Protein AF-T0Y2H8-F1 (afdb_monomer)

pLDDT: mean 71.54, std 16.04, range [36.53, 94.19]

InterPro domains:
  IPR005828 Major facilitator, sugar transporter-like [PF00083] (2-100)
  IPR020846 Major facilitator superfamily domain [PS50850] (1-174)
  IPR036259 MFS transporter superfamily [G3DSA:1.20.1250.20] (1-174)
  IPR036259 MFS transporter superfamily [SSF103473] (1-167)

Foldseek 3Di:
DVLLDDPVCPVVVVVVVVVVVLVVLLVLLVLLLVLLVPDPPVCSVVSSVVVVVVVVVVVVVVVVVDDDRLCCCVPPVVDNVSSLVNVCVSVVDPDDDPPPDDPPPPDPPCPVVVCVVCVVVVCVVVVVVVVVCCVVCVCLVCVLVVCVVVVQLDDPDPSNSSSSSSVSSSVVSD

Solvent-accessible surface area (backbone atoms only — not comparable to full-atom values): 10160 Å² total; per-residue (Å²): 107,80,86,81,43,62,86,90,49,42,64,61,56,52,50,53,55,59,53,49,51,49,54,49,47,44,52,49,31,53,44,47,52,51,27,56,73,76,38,61,72,90,50,18,64,55,53,45,52,56,61,58,44,50,64,54,53,50,50,55,57,52,58,74,70,58,76,74,57,43,63,52,32,50,73,73,65,70,39,68,66,63,20,52,53,47,45,33,72,73,67,72,54,90,65,88,77,80,86,83,71,81,82,78,79,74,77,83,88,54,59,72,65,57,45,65,75,43,40,68,59,51,51,51,51,51,51,53,49,50,56,47,49,53,54,52,50,54,48,63,75,40,41,58,60,53,39,35,75,74,52,70,27,69,58,100,42,73,69,57,20,52,49,41,33,46,50,50,52,39,64,75,47,108

Secondary structure (DSSP, 8-state):
-TTTS-TTTHHHHHHHHHHHHHHHHHHHHHHHHHHHHHS-HHHHHHHHHHHHHHHHHHHHHHHTTPPPPHHHHHHTS--HHHHHHHHHHHH----------------STTHHHHHHHHHHHHHHHHHHHHHHHHHHHHHHHTHHHHHHHTTSS--SSHHHHHHHHHHHHHHHT-

Organism: NCBI:txid410659

Radius of gyration: 24.27 Å; Cα contacts (8 Å, |Δi|>4): 85; chains: 1; bounding box: 54×43×56 Å

Mean predicted aligned error: 13.72 Å

Structure (mmCIF, N/CA/C/O backbone):
data_AF-T0Y2H8-F1
#
_entry.id   AF-T0Y2H8-F1
#
loop_
_atom_site.group_PDB
_atom_site.id
_atom_site.type_symbol
_atom_site.label_atom_id
_atom_site.label_alt_id
_atom_site.label_comp_id
_atom_site.label_asym_id
_atom_site.label_entity_id
_atom_site.label_seq_id
_atom_site.pdbx_PDB_ins_code
_atom_site.Cartn_x
_atom_site.Cartn_y
_atom_site.Cartn_z
_atom_site.occupancy
_atom_site.B_iso_or_equiv
_atom_site.auth_seq_id
_atom_site.auth_comp_id
_atom_site.auth_asym_id
_atom_site.auth_atom_id
_atom_site.pdbx_PDB_model_num
ATOM 1 N N . MET A 1 1 ? -12.167 -4.227 12.670 1.00 51.03 1 MET A N 1
ATOM 2 C CA . MET A 1 1 ? -11.133 -4.856 13.535 1.00 51.03 1 MET A CA 1
ATOM 3 C C . MET A 1 1 ? -11.236 -4.471 15.009 1.00 51.03 1 MET A C 1
ATOM 5 O O . MET A 1 1 ? -11.192 -5.363 15.847 1.00 51.03 1 MET A O 1
ATOM 9 N N . SER A 1 2 ? -11.420 -3.193 15.358 1.00 45.31 2 SER A N 1
ATOM 10 C CA . SER A 1 2 ? -11.671 -2.771 16.753 1.00 45.31 2 SER A CA 1
ATOM 11 C C . SER A 1 2 ? -12.928 -3.406 17.369 1.00 45.31 2 SER A C 1
ATOM 13 O O . SER A 1 2 ? -13.012 -3.544 18.586 1.00 45.31 2 SER A O 1
ATOM 15 N N . GLU A 1 3 ? -13.865 -3.839 16.526 1.00 46.59 3 GLU A N 1
ATOM 16 C CA . GLU A 1 3 ? -15.131 -4.463 16.915 1.00 46.59 3 GLU A CA 1
ATOM 17 C C . GLU A 1 3 ? -15.048 -5.973 17.214 1.00 46.59 3 GLU A C 1
ATOM 19 O O . GLU A 1 3 ? -15.847 -6.469 17.999 1.00 46.59 3 GLU A O 1
ATOM 24 N N . TYR A 1 4 ? -14.051 -6.687 16.670 1.00 49.59 4 TYR A N 1
ATOM 25 C CA . TYR A 1 4 ? -13.863 -8.137 16.871 1.00 49.59 4 TYR A CA 1
ATOM 26 C C . TYR A 1 4 ? -12.707 -8.491 17.823 1.00 49.59 4 TYR A C 1
ATOM 28 O O . TYR A 1 4 ? -12.570 -9.640 18.228 1.00 49.59 4 TYR A O 1
ATOM 36 N N . SER A 1 5 ? -11.855 -7.526 18.188 1.00 47.16 5 SER A N 1
ATOM 37 C CA . SER A 1 5 ? -10.658 -7.777 19.002 1.00 47.16 5 SER A CA 1
ATOM 38 C C . SER A 1 5 ? -10.814 -7.297 20.445 1.00 47.16 5 SER A C 1
ATOM 40 O O . SER A 1 5 ? -11.243 -6.164 20.699 1.00 47.16 5 SER A O 1
ATOM 42 N N . SER A 1 6 ? -10.336 -8.118 21.387 1.00 54.12 6 SER A N 1
ATOM 43 C CA . SER A 1 6 ? -10.067 -7.732 22.782 1.00 54.12 6 SER A CA 1
ATOM 44 C C . SER A 1 6 ? -9.140 -6.507 22.827 1.00 54.12 6 SER A C 1
ATOM 46 O O . SER A 1 6 ? -8.241 -6.376 21.990 1.00 54.12 6 SER A O 1
ATOM 48 N N . SER A 1 7 ? -9.365 -5.593 23.780 1.00 55.59 7 SER A N 1
ATOM 49 C CA . SER A 1 7 ? -8.659 -4.306 23.924 1.00 55.59 7 SER A CA 1
ATOM 50 C C . SER A 1 7 ? -7.132 -4.431 23.996 1.00 55.59 7 SER A C 1
ATOM 52 O O . SER A 1 7 ? -6.436 -3.512 23.573 1.00 55.59 7 SER A O 1
ATOM 54 N N . LYS A 1 8 ? -6.607 -5.580 24.441 1.00 60.38 8 LYS A N 1
ATOM 55 C CA . LYS A 1 8 ? -5.170 -5.839 24.628 1.00 60.38 8 LYS A CA 1
ATOM 56 C C . LYS A 1 8 ? -4.400 -6.118 23.325 1.00 60.38 8 LYS A C 1
ATOM 58 O O . LYS A 1 8 ? -3.191 -5.924 23.288 1.00 60.38 8 LYS A O 1
ATOM 63 N N . HIS A 1 9 ? -5.075 -6.532 22.247 1.00 64.19 9 HIS A N 1
ATOM 64 C CA . HIS A 1 9 ? -4.420 -6.921 20.981 1.00 64.19 9 HIS A CA 1
ATOM 65 C C . HIS A 1 9 ? -4.761 -6.023 19.785 1.00 64.19 9 HIS A C 1
ATOM 67 O O . HIS A 1 9 ? -4.243 -6.234 18.689 1.00 64.19 9 HIS A O 1
ATOM 73 N N . ARG A 1 10 ? -5.574 -4.977 19.992 1.00 68.12 10 ARG A N 1
ATOM 74 C CA . ARG A 1 10 ? -6.023 -4.075 18.916 1.00 68.12 10 ARG A CA 1
ATOM 75 C C . ARG A 1 10 ? -4.861 -3.380 18.212 1.00 68.12 10 ARG A C 1
ATOM 77 O O . ARG A 1 10 ? -4.834 -3.361 16.988 1.00 68.12 10 ARG A O 1
ATOM 84 N N . GLY A 1 11 ? -3.891 -2.871 18.974 1.00 71.31 11 GLY A N 1
ATOM 85 C CA . GLY A 1 11 ? -2.710 -2.207 18.413 1.00 71.31 11 GLY A CA 1
ATOM 86 C C . GLY A 1 11 ? -1.862 -3.141 17.547 1.00 71.31 11 GLY A C 1
ATOM 87 O O . GLY A 1 11 ? -1.461 -2.757 16.457 1.00 71.31 11 GLY A O 1
ATOM 88 N N . LYS A 1 12 ? -1.679 -4.396 17.983 1.00 75.56 12 LYS A N 1
ATOM 89 C CA . LYS A 1 12 ? -0.906 -5.413 17.251 1.00 75.56 12 LYS A CA 1
ATOM 90 C C . LYS A 1 12 ? -1.559 -5.801 15.921 1.00 75.56 12 LYS A C 1
ATOM 92 O O . LYS A 1 12 ? -0.867 -5.981 14.930 1.00 75.56 12 LYS A O 1
ATOM 97 N N . LEU A 1 13 ? -2.887 -5.923 15.890 1.00 76.75 13 LEU A N 1
ATOM 98 C CA . LEU A 1 13 ? -3.607 -6.222 14.647 1.00 76.75 13 LEU A CA 1
ATOM 99 C C . LEU A 1 13 ? -3.546 -5.053 13.659 1.00 76.75 13 LEU A C 1
ATOM 101 O O . LEU A 1 13 ? -3.358 -5.268 12.466 1.00 76.75 13 LEU A O 1
ATOM 105 N N . VAL A 1 14 ? -3.665 -3.817 14.153 1.00 81.19 14 VAL A N 1
ATOM 106 C CA . VAL A 1 14 ? -3.539 -2.618 13.315 1.00 81.19 14 VAL A CA 1
ATOM 107 C C . VAL A 1 14 ? -2.120 -2.496 12.757 1.00 81.19 14 VAL A C 1
ATOM 109 O O . VAL A 1 14 ? -1.966 -2.297 11.556 1.00 81.19 14 VAL A O 1
ATOM 112 N N . SER A 1 15 ? -1.086 -2.691 13.581 1.00 81.00 15 SER A N 1
ATOM 113 C CA . SER A 1 15 ? 0.305 -2.617 13.120 1.00 81.00 15 SER A CA 1
ATOM 114 C C . SER A 1 15 ? 0.664 -3.726 12.128 1.00 81.00 15 SER A C 1
ATOM 116 O O . SER A 1 15 ? 1.385 -3.466 11.171 1.00 81.00 15 SER A O 1
ATOM 118 N N . MET A 1 16 ? 0.124 -4.939 12.294 1.00 83.00 16 MET A N 1
ATOM 119 C CA . MET A 1 16 ? 0.292 -6.020 11.315 1.00 83.00 16 MET A CA 1
ATOM 120 C C . MET A 1 16 ? -0.281 -5.654 9.947 1.00 83.00 16 MET A C 1
ATOM 122 O O . MET A 1 16 ? 0.345 -5.948 8.933 1.00 83.00 16 MET A O 1
ATOM 126 N N . VAL A 1 17 ? -1.438 -4.990 9.900 1.00 83.50 17 VAL A N 1
ATOM 127 C CA . VAL A 1 17 ? -2.011 -4.540 8.625 1.00 83.50 17 VAL A CA 1
ATOM 128 C C . VAL A 1 17 ? -1.202 -3.407 8.009 1.00 83.50 17 VAL A C 1
ATOM 130 O O . VAL A 1 17 ? -0.958 -3.445 6.808 1.00 83.50 17 VAL A O 1
ATOM 133 N N . PHE A 1 18 ? -0.711 -2.459 8.808 1.00 83.44 18 PHE A N 1
ATOM 134 C CA . PHE A 1 18 ? 0.209 -1.438 8.300 1.00 83.44 18 PHE A CA 1
ATOM 135 C C . PHE A 1 18 ? 1.501 -2.047 7.734 1.00 83.44 18 PHE A C 1
ATOM 137 O O . PHE A 1 18 ? 1.965 -1.614 6.686 1.00 83.44 18 PHE A O 1
ATOM 144 N N . ALA A 1 19 ? 2.041 -3.105 8.345 1.00 84.81 19 ALA A N 1
ATOM 145 C CA . ALA A 1 19 ? 3.221 -3.798 7.822 1.00 84.81 19 ALA A CA 1
ATOM 146 C C . ALA A 1 19 ? 2.982 -4.462 6.450 1.00 84.81 19 ALA A C 1
ATOM 148 O O . ALA A 1 19 ? 3.907 -4.561 5.644 1.00 84.81 19 ALA A O 1
ATOM 149 N N . MET A 1 20 ? 1.744 -4.871 6.139 1.00 85.38 20 MET A N 1
ATOM 150 C CA . MET A 1 20 ? 1.406 -5.424 4.819 1.00 85.38 20 MET A CA 1
ATOM 151 C C . MET A 1 20 ? 1.538 -4.393 3.691 1.00 85.38 20 MET A C 1
ATOM 153 O O . MET A 1 20 ? 1.717 -4.788 2.540 1.00 85.38 20 MET A O 1
ATOM 157 N N . GLN A 1 21 ? 1.501 -3.091 3.995 1.00 82.69 21 GLN A N 1
ATOM 158 C CA . GLN A 1 21 ? 1.734 -2.041 3.001 1.00 82.69 21 GLN A CA 1
ATOM 159 C C . GLN A 1 21 ? 3.149 -2.132 2.414 1.00 82.69 21 GLN A C 1
ATOM 161 O O . GLN A 1 21 ? 3.302 -2.082 1.196 1.00 82.69 21 GLN A O 1
ATOM 166 N N . GLY A 1 22 ? 4.166 -2.340 3.258 1.00 83.50 22 GLY A N 1
ATOM 167 C CA . GLY A 1 22 ? 5.551 -2.511 2.805 1.00 83.50 22 GLY A CA 1
ATOM 168 C C . GLY A 1 22 ? 5.721 -3.751 1.926 1.00 83.50 22 GLY A C 1
ATOM 169 O O . GLY A 1 22 ? 6.324 -3.686 0.859 1.00 83.50 22 GLY A O 1
ATOM 170 N N . PHE A 1 23 ? 5.089 -4.867 2.306 1.00 86.12 23 PHE A N 1
ATOM 171 C CA . PHE A 1 23 ? 5.093 -6.077 1.480 1.00 86.12 23 PHE A CA 1
ATOM 172 C C . PHE A 1 23 ? 4.427 -5.852 0.113 1.00 86.12 23 PHE A C 1
ATOM 174 O O . PHE A 1 23 ? 4.912 -6.351 -0.899 1.00 86.12 23 PHE A O 1
ATOM 181 N N . GLY A 1 24 ? 3.343 -5.071 0.070 1.00 86.31 24 GLY A N 1
ATOM 182 C CA . GLY A 1 24 ? 2.677 -4.684 -1.173 1.00 86.31 24 GLY A CA 1
ATOM 183 C C . GLY A 1 24 ? 3.564 -3.844 -2.095 1.00 86.31 24 GLY A C 1
ATOM 184 O O . GLY A 1 24 ? 3.594 -4.104 -3.297 1.00 86.31 24 GLY A O 1
ATOM 185 N N . LEU A 1 25 ? 4.319 -2.888 -1.542 1.00 84.19 25 LEU A N 1
ATOM 186 C CA . LEU A 1 25 ? 5.274 -2.077 -2.307 1.00 84.19 25 LEU A CA 1
ATOM 187 C C . LEU A 1 25 ? 6.397 -2.940 -2.897 1.00 84.19 25 LEU A C 1
ATOM 189 O O . LEU A 1 25 ? 6.647 -2.873 -4.100 1.00 84.19 25 LEU A O 1
ATOM 193 N N . LEU A 1 26 ? 7.002 -3.817 -2.089 1.00 85.25 26 LEU A N 1
ATOM 194 C CA . LEU A 1 26 ? 8.052 -4.732 -2.544 1.00 85.25 26 LEU A CA 1
ATOM 195 C C . LEU A 1 26 ? 7.543 -5.700 -3.624 1.00 85.25 26 LEU A C 1
ATOM 197 O O . LEU A 1 26 ? 8.173 -5.866 -4.667 1.00 85.25 26 LEU A O 1
ATOM 201 N N . ALA A 1 27 ? 6.384 -6.325 -3.400 1.00 86.81 27 ALA A N 1
ATOM 202 C CA . ALA A 1 27 ? 5.774 -7.226 -4.374 1.00 86.81 27 ALA A CA 1
ATOM 203 C C . ALA A 1 27 ? 5.439 -6.496 -5.685 1.00 86.81 27 ALA A C 1
ATOM 205 O O . ALA A 1 27 ? 5.691 -7.029 -6.765 1.00 86.81 27 ALA A O 1
ATOM 206 N N . GLY A 1 28 ? 4.921 -5.266 -5.602 1.00 85.75 28 GLY A N 1
ATOM 207 C CA . GLY A 1 28 ? 4.647 -4.421 -6.763 1.00 85.75 28 GLY A CA 1
ATOM 208 C C . GLY A 1 28 ? 5.908 -4.098 -7.565 1.00 85.75 28 GLY A C 1
ATOM 209 O O . GLY A 1 28 ? 5.901 -4.236 -8.788 1.00 85.75 28 GLY A O 1
ATOM 210 N N . ALA A 1 29 ? 7.002 -3.749 -6.885 1.00 84.56 29 ALA A N 1
ATOM 211 C CA . ALA A 1 29 ? 8.287 -3.470 -7.518 1.00 84.56 29 ALA A CA 1
ATOM 212 C C . ALA A 1 29 ? 8.860 -4.703 -8.242 1.00 84.56 29 ALA A C 1
ATOM 214 O O . ALA A 1 29 ? 9.255 -4.611 -9.405 1.00 84.56 29 ALA A O 1
ATOM 215 N N . LEU A 1 30 ? 8.831 -5.879 -7.604 1.00 86.69 30 LEU A N 1
ATOM 216 C CA . LEU A 1 30 ? 9.286 -7.136 -8.213 1.00 86.69 30 LEU A CA 1
ATOM 217 C C . LEU A 1 30 ? 8.456 -7.521 -9.443 1.00 86.69 30 LEU A C 1
ATOM 219 O O . LEU A 1 30 ? 9.010 -7.920 -10.468 1.00 86.69 30 LEU A O 1
ATOM 223 N N . VAL A 1 31 ? 7.132 -7.371 -9.361 1.00 88.06 31 VAL A N 1
ATOM 224 C CA . VAL A 1 31 ? 6.232 -7.613 -10.495 1.00 88.06 31 VAL A CA 1
ATOM 225 C C . VAL A 1 31 ? 6.499 -6.619 -11.625 1.00 88.06 31 VAL A C 1
ATOM 227 O O . VAL A 1 31 ? 6.523 -7.023 -12.785 1.00 88.06 31 VAL A O 1
ATOM 230 N N . GLY A 1 32 ? 6.748 -5.345 -11.313 1.00 85.62 32 GLY A N 1
ATOM 231 C CA . GLY A 1 32 ? 7.107 -4.328 -12.303 1.00 85.62 32 GLY A CA 1
ATOM 232 C C . GLY A 1 32 ? 8.405 -4.655 -13.040 1.00 85.62 32 GLY A C 1
ATOM 233 O O . GLY A 1 32 ? 8.419 -4.689 -14.271 1.00 85.62 32 GLY A O 1
ATOM 234 N N . LEU A 1 33 ? 9.468 -4.984 -12.303 1.00 84.94 33 LEU A N 1
ATOM 235 C CA . LEU A 1 33 ? 10.758 -5.377 -12.878 1.00 84.94 33 LEU A CA 1
ATOM 236 C C . LEU A 1 33 ? 10.647 -6.646 -13.729 1.00 84.94 33 LEU A C 1
ATOM 238 O O . LEU A 1 33 ? 11.129 -6.674 -14.862 1.00 84.94 33 LEU A O 1
ATOM 242 N N . GLY A 1 34 ? 9.959 -7.675 -13.225 1.00 84.81 34 GLY A N 1
ATOM 243 C CA . GLY A 1 34 ? 9.708 -8.902 -13.981 1.00 84.81 34 GLY A CA 1
ATOM 244 C C . GLY A 1 34 ? 8.893 -8.646 -15.252 1.00 84.81 34 GLY A C 1
ATOM 245 O O . GLY A 1 34 ? 9.179 -9.218 -16.300 1.00 84.81 34 GLY A O 1
ATOM 246 N N . SER A 1 35 ? 7.922 -7.735 -15.191 1.00 85.75 35 SER A N 1
ATOM 247 C CA . SER A 1 35 ? 7.075 -7.377 -16.329 1.00 85.75 35 SER A CA 1
ATOM 248 C C . SER A 1 35 ? 7.838 -6.652 -17.443 1.00 85.75 35 SER A C 1
ATOM 250 O O . SER A 1 35 ? 7.606 -6.918 -18.622 1.00 85.75 35 SER A O 1
ATOM 252 N N . ILE A 1 36 ? 8.773 -5.763 -17.093 1.00 84.00 36 ILE A N 1
ATOM 253 C CA . ILE A 1 36 ? 9.639 -5.069 -18.064 1.00 84.00 36 ILE A CA 1
ATOM 254 C C . ILE A 1 36 ? 10.678 -6.031 -18.665 1.00 84.00 36 ILE A C 1
ATOM 256 O O . ILE A 1 36 ? 11.059 -5.878 -19.822 1.00 84.00 36 ILE A O 1
ATOM 260 N N . TYR A 1 37 ? 11.131 -7.032 -17.902 1.00 82.12 37 TYR A N 1
ATOM 261 C CA . TYR A 1 37 ? 12.104 -8.020 -18.376 1.00 82.12 37 TYR A CA 1
ATOM 262 C C . TYR A 1 37 ? 11.502 -9.045 -19.351 1.00 82.12 37 TYR A C 1
ATOM 264 O O . TYR A 1 37 ? 12.161 -9.453 -20.304 1.00 82.12 37 TYR A O 1
ATOM 272 N N . VAL A 1 38 ? 10.259 -9.479 -19.112 1.00 83.88 38 VAL A N 1
ATOM 273 C CA . VAL A 1 38 ? 9.617 -10.565 -19.876 1.00 83.88 38 VAL A CA 1
ATOM 274 C C . VAL A 1 38 ? 8.833 -10.058 -21.091 1.00 83.88 38 VAL A C 1
ATOM 276 O O . VAL A 1 38 ? 8.723 -10.778 -22.083 1.00 83.88 38 VAL A O 1
ATOM 279 N N . LEU A 1 39 ? 8.264 -8.849 -21.031 1.00 82.81 39 LEU A N 1
ATOM 280 C CA . LEU A 1 39 ? 7.338 -8.338 -22.046 1.00 82.81 39 LEU A CA 1
ATOM 281 C C . LEU A 1 39 ? 7.810 -7.020 -22.676 1.00 82.81 39 LEU A C 1
ATOM 283 O O . LEU A 1 39 ? 8.521 -6.246 -22.037 1.00 82.81 39 LEU A O 1
ATOM 287 N N . PRO A 1 40 ? 7.355 -6.709 -23.907 1.00 82.69 40 PRO A N 1
ATOM 288 C CA . PRO A 1 40 ? 7.487 -5.370 -24.464 1.00 82.69 40 PRO A CA 1
ATOM 289 C C . PRO A 1 40 ? 6.779 -4.347 -23.573 1.00 82.69 40 PRO A C 1
ATOM 291 O O . PRO A 1 40 ? 5.705 -4.624 -23.029 1.00 82.69 40 PRO A O 1
ATOM 294 N N . LEU A 1 41 ? 7.344 -3.142 -23.506 1.00 77.06 41 LEU A N 1
ATOM 295 C CA . LEU A 1 41 ? 6.904 -2.056 -22.626 1.00 77.06 41 LEU A CA 1
ATOM 296 C C . LEU A 1 41 ? 5.391 -1.759 -22.718 1.00 77.06 41 LEU A C 1
ATOM 298 O O . LEU A 1 41 ? 4.737 -1.506 -21.705 1.00 77.06 41 LEU A O 1
ATOM 302 N N . ASP A 1 42 ? 4.814 -1.871 -23.917 1.00 83.88 42 ASP A N 1
ATOM 303 C CA . ASP A 1 42 ? 3.390 -1.625 -24.184 1.00 83.88 42 ASP A CA 1
ATOM 304 C C . ASP A 1 42 ? 2.443 -2.610 -23.477 1.00 83.88 42 ASP A C 1
ATOM 306 O O . ASP A 1 42 ? 1.269 -2.301 -23.249 1.00 83.88 42 ASP A O 1
ATOM 310 N N . TYR A 1 43 ? 2.940 -3.799 -23.121 1.00 85.69 43 TYR A N 1
ATOM 311 C CA . TYR A 1 43 ? 2.190 -4.840 -22.418 1.00 85.69 43 TYR A CA 1
ATOM 312 C C . TYR A 1 43 ? 2.549 -4.931 -20.933 1.00 85.69 43 TYR A C 1
ATOM 314 O O . TYR A 1 43 ? 1.749 -5.457 -20.153 1.00 85.69 43 TYR A O 1
ATOM 322 N N . SER A 1 44 ? 3.698 -4.389 -20.516 1.00 85.25 44 SER A N 1
ATOM 323 C CA . SER A 1 44 ? 4.192 -4.536 -19.146 1.00 85.25 44 SER A CA 1
ATOM 324 C C . SER A 1 44 ? 3.228 -3.963 -18.096 1.00 85.25 44 SER A C 1
ATOM 326 O O . SER A 1 44 ? 2.967 -4.599 -17.072 1.00 85.25 44 SER A O 1
ATOM 328 N N . TRP A 1 45 ? 2.610 -2.809 -18.367 1.00 85.88 45 TRP A N 1
ATOM 329 C CA . TRP A 1 45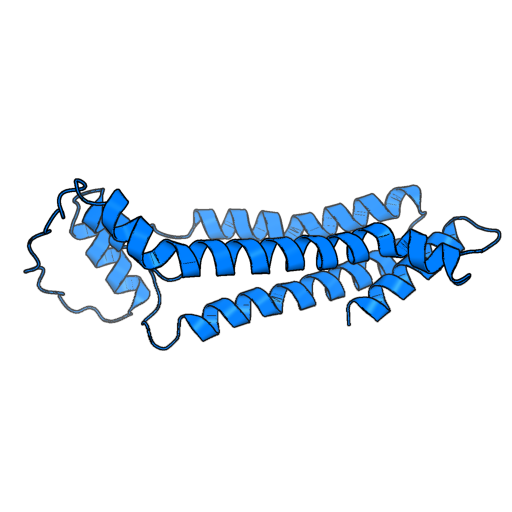 ? 1.628 -2.200 -17.458 1.00 85.88 45 TRP A CA 1
ATOM 330 C C . TRP A 1 45 ? 0.338 -3.031 -17.328 1.00 85.88 45 TRP A C 1
ATOM 332 O O . TRP A 1 45 ? -0.271 -3.072 -16.259 1.00 85.88 45 TRP A O 1
ATOM 342 N N . ARG A 1 46 ? -0.067 -3.746 -18.391 1.00 90.75 46 ARG A N 1
ATOM 343 C CA . ARG A 1 46 ? -1.262 -4.608 -18.375 1.00 90.75 46 ARG A CA 1
ATOM 344 C C . ARG A 1 46 ? -1.052 -5.811 -17.468 1.00 90.75 46 ARG A C 1
ATOM 346 O O . ARG A 1 46 ? -1.947 -6.146 -16.698 1.00 90.75 46 ARG A O 1
ATOM 353 N N . LEU A 1 47 ? 0.127 -6.434 -17.537 1.00 87.88 47 LEU A N 1
ATOM 354 C CA . LEU A 1 47 ? 0.475 -7.563 -16.674 1.00 87.88 47 LEU A CA 1
ATOM 355 C C . LEU A 1 47 ? 0.519 -7.137 -15.200 1.00 87.88 47 LEU A C 1
ATOM 357 O O . LEU A 1 47 ? -0.019 -7.842 -14.350 1.00 87.88 47 LEU A O 1
ATOM 361 N N . MET A 1 48 ? 1.086 -5.962 -14.904 1.00 87.56 48 MET A N 1
ATOM 362 C CA . MET A 1 48 ? 1.113 -5.416 -13.542 1.00 87.56 48 MET A CA 1
ATOM 363 C C . MET A 1 48 ? -0.303 -5.237 -12.975 1.00 87.56 48 MET A C 1
ATOM 365 O O . MET A 1 48 ? -0.582 -5.683 -11.861 1.00 87.56 48 MET A O 1
ATOM 369 N N . LEU A 1 49 ? -1.224 -4.656 -13.753 1.00 89.12 49 LEU A N 1
ATOM 370 C CA . LEU A 1 49 ? -2.625 -4.511 -13.341 1.00 89.12 49 LEU A CA 1
ATOM 371 C C . LEU A 1 49 ? -3.341 -5.863 -13.217 1.00 89.12 49 LEU A C 1
ATOM 373 O O . LEU A 1 49 ? -4.115 -6.059 -12.280 1.00 89.12 49 LEU A O 1
ATOM 377 N N . ALA A 1 50 ? -3.073 -6.806 -14.124 1.00 90.88 50 ALA A N 1
ATOM 378 C CA . ALA A 1 50 ? -3.666 -8.140 -14.091 1.00 90.88 50 ALA A CA 1
ATOM 379 C C . ALA A 1 50 ? -3.257 -8.915 -12.829 1.00 90.88 50 ALA A C 1
ATOM 381 O O . ALA A 1 50 ? -4.110 -9.509 -12.170 1.00 90.88 50 ALA A O 1
ATOM 382 N N . ILE A 1 51 ? -1.977 -8.859 -12.448 1.00 90.81 51 ILE A N 1
ATOM 383 C CA . ILE A 1 51 ? -1.481 -9.475 -11.211 1.00 90.81 51 ILE A CA 1
ATOM 384 C C . ILE A 1 51 ? -2.089 -8.781 -9.985 1.00 90.81 51 ILE A C 1
ATOM 386 O O . ILE A 1 51 ? -2.531 -9.463 -9.060 1.00 90.81 51 ILE A O 1
ATOM 390 N N . GLY A 1 52 ? -2.203 -7.448 -9.995 1.00 89.12 52 GLY A N 1
ATOM 391 C CA . GLY A 1 52 ? -2.862 -6.686 -8.927 1.00 89.12 52 GLY A CA 1
ATOM 392 C C . GLY A 1 52 ? -4.354 -7.006 -8.754 1.00 89.12 52 GLY A C 1
ATOM 393 O O . GLY A 1 52 ? -4.886 -6.916 -7.646 1.00 89.12 52 GLY A O 1
ATOM 394 N N . ALA A 1 53 ? -5.037 -7.445 -9.814 1.00 92.12 53 ALA A N 1
ATOM 395 C CA . ALA A 1 53 ? -6.446 -7.824 -9.750 1.00 92.12 53 ALA A CA 1
ATOM 396 C C . ALA A 1 53 ? -6.689 -9.139 -8.981 1.00 92.12 53 ALA A C 1
ATOM 398 O O . ALA A 1 53 ? -7.756 -9.310 -8.388 1.00 92.12 53 ALA A O 1
ATOM 399 N N . ILE A 1 54 ? -5.711 -10.052 -8.933 1.00 92.88 54 ILE A N 1
ATOM 400 C CA . ILE A 1 54 ? -5.827 -11.357 -8.256 1.00 92.88 54 ILE A CA 1
ATOM 401 C C . ILE A 1 54 ? -6.185 -11.208 -6.762 1.00 92.88 54 ILE A C 1
ATOM 403 O O . ILE A 1 54 ? -7.221 -11.744 -6.347 1.00 92.88 54 ILE A O 1
ATOM 407 N N . PRO A 1 55 ? -5.411 -10.475 -5.931 1.00 90.62 55 PRO A N 1
ATOM 408 C CA . PRO A 1 55 ? -5.756 -10.290 -4.523 1.00 90.62 55 PRO A CA 1
ATOM 409 C C . PRO A 1 55 ? -7.069 -9.516 -4.338 1.00 90.62 55 PRO A C 1
ATOM 411 O O . PRO A 1 55 ? -7.809 -9.805 -3.400 1.00 90.62 55 PRO A O 1
ATOM 414 N N . ALA A 1 56 ? -7.417 -8.590 -5.240 1.00 88.75 56 ALA A N 1
ATOM 415 C CA . ALA A 1 56 ? -8.681 -7.855 -5.170 1.00 88.75 56 ALA A CA 1
ATOM 416 C C . ALA A 1 56 ? -9.898 -8.781 -5.348 1.00 88.75 56 ALA A C 1
ATOM 418 O O . ALA A 1 56 ? -10.840 -8.738 -4.551 1.00 88.75 56 ALA A O 1
ATOM 419 N N . VAL A 1 57 ? -9.863 -9.674 -6.342 1.00 92.19 57 VAL A N 1
ATOM 420 C CA . VAL A 1 57 ? -10.915 -10.682 -6.558 1.00 92.19 57 VAL A CA 1
ATOM 421 C C . VAL A 1 57 ? -10.998 -11.641 -5.372 1.00 92.19 57 VAL A C 1
ATOM 423 O O . VAL A 1 57 ? -12.096 -11.956 -4.905 1.00 92.19 57 VAL A O 1
ATOM 426 N N . TYR A 1 58 ? -9.850 -12.057 -4.834 1.00 89.56 58 TYR A N 1
ATOM 427 C CA . TYR A 1 58 ? -9.800 -12.902 -3.644 1.00 89.56 58 TYR A CA 1
ATOM 428 C C . TYR A 1 58 ? -10.464 -12.233 -2.429 1.00 89.56 58 TYR A C 1
ATOM 430 O O . TYR A 1 58 ? -11.274 -12.859 -1.744 1.00 89.56 58 TYR A O 1
ATOM 438 N N . VAL A 1 59 ? -10.215 -10.938 -2.202 1.00 88.81 59 VAL A N 1
ATOM 439 C CA . VAL A 1 59 ? -10.881 -10.162 -1.144 1.00 88.81 59 VAL A CA 1
ATOM 440 C C . VAL A 1 59 ? -12.391 -10.105 -1.361 1.00 88.81 59 VAL A C 1
ATOM 442 O O . VAL A 1 59 ? -13.141 -10.312 -0.410 1.00 88.81 59 VAL A O 1
ATOM 445 N N . VAL A 1 60 ? -12.865 -9.876 -2.589 1.00 89.44 60 VAL A N 1
ATOM 446 C CA . VAL A 1 60 ? -14.309 -9.875 -2.890 1.00 89.44 60 VAL A CA 1
ATOM 447 C C . VAL A 1 60 ? -14.935 -11.233 -2.571 1.00 89.44 60 VAL A C 1
ATOM 449 O O . VAL A 1 60 ? -16.008 -11.288 -1.968 1.00 89.44 60 VAL A O 1
ATOM 452 N N . PHE A 1 61 ? -14.262 -12.329 -2.920 1.00 89.31 61 PHE A N 1
ATOM 453 C CA . PHE A 1 61 ? -14.722 -13.677 -2.601 1.00 89.31 61 PHE A CA 1
ATOM 454 C C . PHE A 1 61 ? -14.788 -13.931 -1.090 1.00 89.31 61 PHE A C 1
ATOM 456 O O . PHE A 1 61 ? -15.807 -14.414 -0.595 1.00 89.31 61 PHE A O 1
ATOM 463 N N . LEU A 1 62 ? -13.743 -13.562 -0.342 1.00 84.06 62 LEU A N 1
ATOM 464 C CA . LEU A 1 62 ? -13.719 -13.695 1.116 1.00 84.06 62 LEU A CA 1
ATOM 465 C C . LEU A 1 62 ? -14.774 -12.818 1.792 1.00 84.06 62 LEU A C 1
ATOM 467 O O . LEU A 1 62 ? -15.442 -13.261 2.724 1.00 84.06 62 LEU A O 1
ATOM 471 N N . ARG A 1 63 ? -14.973 -11.593 1.299 1.00 85.56 63 ARG A N 1
ATOM 472 C CA . ARG A 1 63 ? -15.941 -10.649 1.862 1.00 85.56 63 ARG A CA 1
ATOM 473 C C . ARG A 1 63 ? -17.376 -11.140 1.719 1.00 85.56 63 ARG A C 1
ATOM 475 O O . ARG A 1 63 ? -18.180 -10.889 2.604 1.00 85.56 63 ARG A O 1
ATOM 482 N N . ARG A 1 64 ? -17.682 -11.893 0.659 1.00 82.00 64 ARG A N 1
ATOM 483 C CA . ARG A 1 64 ? -18.992 -12.543 0.487 1.00 82.00 64 ARG A CA 1
ATOM 484 C C . ARG A 1 64 ? -19.245 -13.684 1.481 1.00 82.00 64 ARG A C 1
ATOM 486 O O . ARG A 1 64 ? -20.394 -14.066 1.653 1.00 82.00 64 ARG A O 1
ATOM 493 N N . LYS A 1 65 ? -18.203 -14.240 2.113 1.00 75.25 65 LYS A N 1
ATOM 494 C CA . LYS A 1 65 ? -18.309 -15.339 3.093 1.00 75.25 65 LYS A CA 1
ATOM 495 C C . LYS A 1 65 ? -18.267 -14.876 4.552 1.00 75.25 65 LYS A C 1
ATOM 497 O O . LYS A 1 65 ? -18.502 -15.688 5.442 1.00 75.25 65 LYS A O 1
ATOM 502 N N . LEU A 1 66 ? -17.937 -13.610 4.808 1.00 69.19 66 LEU A N 1
ATOM 503 C CA . LEU A 1 66 ? -17.883 -13.061 6.161 1.00 69.19 66 LEU A CA 1
ATOM 504 C C . LEU A 1 66 ? -19.300 -12.788 6.678 1.00 69.19 66 LEU A C 1
ATOM 506 O O . LEU A 1 66 ? -20.069 -12.070 6.047 1.00 69.19 66 LEU A O 1
ATOM 510 N N . LEU A 1 67 ? -19.624 -13.361 7.837 1.00 55.09 67 LEU A N 1
ATOM 511 C CA . LEU A 1 67 ? -20.841 -13.044 8.579 1.00 55.09 67 LEU A CA 1
ATOM 512 C C . LEU A 1 67 ? -20.712 -11.660 9.230 1.00 55.09 67 LEU A C 1
ATOM 514 O O . LEU A 1 67 ? -19.626 -11.271 9.667 1.00 55.09 67 LEU A O 1
ATOM 518 N N . GLU A 1 68 ? -21.830 -10.942 9.298 1.00 55.22 68 GLU A N 1
ATOM 519 C CA . GLU A 1 68 ? -21.921 -9.594 9.871 1.00 55.22 68 GLU A CA 1
ATOM 520 C C . GLU A 1 68 ? -21.420 -9.518 11.327 1.00 55.22 68 GLU A C 1
ATOM 522 O O . GLU A 1 68 ? -21.382 -10.509 12.068 1.00 55.22 68 GLU A O 1
ATOM 527 N N . THR A 1 69 ? -21.018 -8.319 11.760 1.00 58.59 69 THR A N 1
ATOM 528 C CA . THR A 1 69 ? -20.524 -8.076 13.122 1.00 58.59 69 THR A CA 1
ATOM 529 C C . THR A 1 69 ? -21.595 -8.389 14.173 1.00 58.59 69 THR A C 1
ATOM 531 O O . THR A 1 69 ? -22.704 -7.857 14.095 1.00 58.59 69 THR A O 1
ATOM 534 N N . PRO A 1 70 ? -21.273 -9.150 15.244 1.00 50.41 70 PRO A N 1
ATOM 535 C CA . PRO A 1 70 ? -22.223 -9.468 16.315 1.00 50.41 70 PRO A CA 1
ATOM 536 C C . PRO A 1 70 ? -22.848 -8.227 16.958 1.00 50.41 70 PRO A C 1
ATOM 538 O O . PRO A 1 70 ? -23.988 -8.259 17.414 1.00 50.41 70 PRO A O 1
ATOM 541 N N . ARG A 1 71 ? -22.104 -7.115 16.979 1.00 53.78 71 ARG A N 1
ATOM 542 C CA . ARG A 1 71 ? -22.572 -5.826 17.485 1.00 53.78 71 ARG A CA 1
ATOM 543 C C . ARG A 1 71 ? -23.608 -5.174 16.569 1.00 53.78 71 ARG A C 1
ATOM 545 O O . ARG A 1 71 ? -24.547 -4.596 17.096 1.00 53.78 71 ARG A O 1
ATOM 552 N N . PHE A 1 72 ? -23.475 -5.295 15.246 1.00 52.75 72 PHE A N 1
ATOM 553 C CA . PHE A 1 72 ? -24.448 -4.771 14.283 1.00 52.75 72 PHE A CA 1
ATOM 554 C C . PHE A 1 72 ? -25.764 -5.559 14.354 1.00 52.75 72 PHE A C 1
ATOM 556 O O . PHE A 1 72 ? -26.827 -4.958 14.504 1.00 52.75 72 PHE A O 1
ATOM 563 N N . SER A 1 73 ? -25.702 -6.896 14.406 1.00 52.16 73 SER A N 1
ATOM 564 C CA . SER A 1 73 ? -26.898 -7.733 14.602 1.00 52.16 73 SER A CA 1
ATOM 565 C C . SER A 1 73 ? -27.593 -7.500 15.955 1.00 52.16 73 SER A C 1
ATOM 567 O O . SER A 1 73 ? -28.819 -7.567 16.027 1.00 52.16 73 SER A O 1
ATOM 569 N N . LEU A 1 74 ? -26.843 -7.184 17.025 1.00 50.88 74 LEU A N 1
ATOM 570 C CA . LEU A 1 74 ? -27.406 -6.857 18.349 1.00 50.88 74 LEU A CA 1
ATOM 571 C C . LEU A 1 74 ? -27.938 -5.425 18.468 1.00 50.88 74 LEU A C 1
ATOM 573 O O . LEU A 1 74 ? -28.948 -5.219 19.131 1.00 50.88 74 LEU A O 1
ATOM 577 N N . GLN A 1 75 ? -27.250 -4.433 17.896 1.00 49.19 75 GLN A N 1
ATOM 5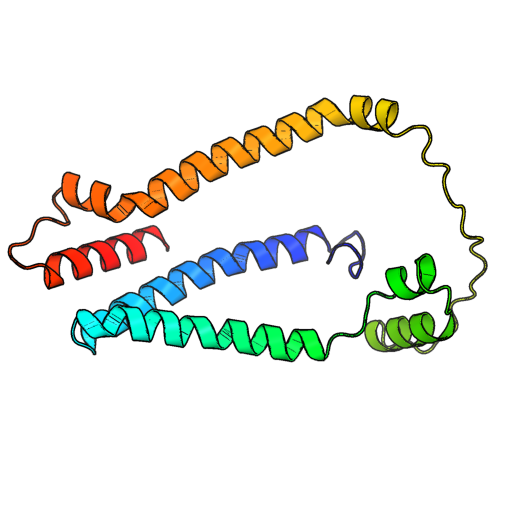78 C CA . GLN A 1 75 ? -27.569 -3.014 18.104 1.00 49.19 75 GLN A CA 1
ATOM 579 C C . GLN A 1 75 ? -28.501 -2.427 17.040 1.00 49.19 75 GLN A C 1
ATOM 581 O O . GLN A 1 75 ? -29.169 -1.441 17.334 1.00 49.19 75 GLN A O 1
ATOM 586 N N . VAL A 1 76 ? -28.550 -3.004 15.833 1.00 50.53 76 VAL A N 1
ATOM 587 C CA . VAL A 1 76 ? -29.335 -2.470 14.703 1.00 50.53 76 VAL A CA 1
ATOM 588 C C . VAL A 1 76 ? -30.480 -3.404 14.309 1.00 50.53 76 VAL A C 1
ATOM 590 O O . VAL A 1 76 ? -31.582 -2.935 14.049 1.00 50.53 76 VAL A O 1
ATOM 593 N N . GLU A 1 77 ? -30.250 -4.720 14.295 1.00 52.53 77 GLU A N 1
ATOM 594 C CA . GLU A 1 77 ? -31.232 -5.705 13.804 1.00 52.53 77 GLU A CA 1
ATOM 595 C C . GLU A 1 77 ? -32.182 -6.231 14.903 1.00 52.53 77 GLU A C 1
ATOM 597 O O . GLU A 1 77 ? -33.205 -6.836 14.593 1.00 52.53 77 GLU A O 1
ATOM 602 N N . GLY A 1 78 ? -31.852 -6.032 16.188 1.00 50.22 78 GLY A N 1
ATOM 603 C CA . GLY A 1 78 ? -32.667 -6.480 17.330 1.00 50.22 78 GLY A CA 1
ATOM 604 C C . GLY A 1 78 ? -32.832 -8.003 17.447 1.00 50.22 78 GLY A C 1
ATOM 605 O O . GLY A 1 78 ? -33.688 -8.476 18.190 1.00 50.22 78 GLY A O 1
ATOM 606 N N . ASN A 1 79 ? -32.036 -8.785 16.712 1.00 54.00 79 ASN A N 1
ATOM 607 C CA . ASN A 1 79 ? -32.249 -10.218 16.544 1.00 54.00 79 ASN A CA 1
ATOM 608 C C . ASN A 1 79 ? -31.192 -11.021 17.325 1.00 54.00 79 ASN A C 1
ATOM 610 O O . ASN A 1 79 ? -30.113 -11.344 16.820 1.00 54.00 79 ASN A O 1
ATOM 614 N N . GLU A 1 80 ? -31.502 -11.340 18.587 1.00 55.12 80 GLU A N 1
ATOM 615 C CA . GLU A 1 80 ? -30.588 -12.000 19.536 1.00 55.12 80 GLU A CA 1
ATOM 616 C C . GLU A 1 80 ? -30.033 -13.351 19.045 1.00 55.12 80 GLU A C 1
ATOM 618 O O . GLU A 1 80 ? -28.946 -13.767 19.457 1.00 55.12 80 GLU A O 1
ATOM 623 N N . GLN A 1 81 ? -30.755 -14.048 18.163 1.00 54.34 81 GLN A N 1
ATOM 624 C CA . GLN A 1 81 ? -30.369 -15.378 17.685 1.00 54.34 81 GLN A CA 1
ATOM 625 C C . GLN A 1 81 ? -29.195 -15.336 16.694 1.00 54.34 81 GLN A C 1
ATOM 627 O O . GLN A 1 81 ? -28.261 -16.130 16.826 1.00 54.34 81 GLN A O 1
ATOM 632 N N . LYS A 1 82 ? -29.173 -14.373 15.759 1.00 53.78 82 LYS A N 1
ATOM 633 C CA . LYS A 1 82 ? -28.057 -14.202 14.803 1.00 53.78 82 LYS A CA 1
ATOM 634 C C . LYS A 1 82 ? -26.762 -13.798 15.506 1.00 53.78 82 LYS A C 1
ATOM 636 O O . LYS A 1 82 ? -25.680 -14.252 15.139 1.00 53.78 82 LYS A O 1
ATOM 641 N N . ALA A 1 83 ? -26.872 -13.007 16.569 1.00 50.34 83 ALA A N 1
ATOM 642 C CA . ALA A 1 83 ? -25.720 -12.581 17.346 1.00 50.34 83 ALA A CA 1
ATOM 643 C C . ALA A 1 83 ? -25.123 -13.702 18.204 1.00 50.34 83 ALA A C 1
ATOM 645 O O . ALA A 1 83 ? -23.901 -13.821 18.284 1.00 50.34 83 ALA A O 1
ATOM 646 N N . LYS A 1 84 ? -25.959 -14.570 18.793 1.00 54.72 84 LYS A N 1
ATOM 647 C CA . LYS A 1 84 ? -25.484 -15.776 19.492 1.00 54.72 84 LYS A CA 1
ATOM 648 C C . LYS A 1 84 ? -24.765 -16.734 18.535 1.00 54.72 84 LYS A C 1
ATOM 650 O O . LYS A 1 84 ? -23.707 -17.247 18.894 1.00 54.72 84 LYS A O 1
ATOM 655 N N . ALA A 1 85 ? -25.269 -16.902 17.309 1.00 57.03 85 ALA A N 1
ATOM 656 C CA . ALA A 1 85 ? -24.614 -17.710 16.278 1.00 57.03 85 ALA A CA 1
ATOM 657 C C . ALA A 1 85 ? -23.246 -17.129 15.867 1.00 57.03 85 ALA A C 1
ATOM 659 O O . ALA A 1 85 ? -22.245 -17.848 15.894 1.00 57.03 85 ALA A O 1
ATOM 660 N N . ALA A 1 86 ? -23.177 -15.821 15.593 1.00 53.41 86 ALA A N 1
ATOM 661 C CA . ALA A 1 86 ? -21.938 -15.140 15.215 1.00 53.41 86 ALA A CA 1
ATOM 662 C C . ALA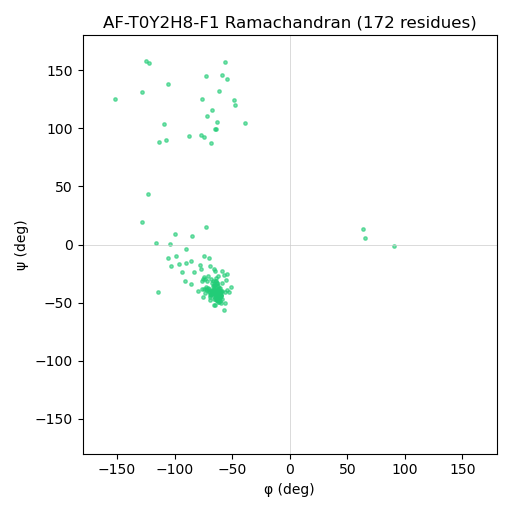 A 1 86 ? -20.879 -15.177 16.331 1.00 53.41 86 ALA A C 1
ATOM 664 O O . ALA A 1 86 ? -19.703 -15.405 16.062 1.00 53.41 86 ALA A O 1
ATOM 665 N N . VAL A 1 87 ? -21.280 -15.022 17.598 1.00 55.81 87 VAL A N 1
ATOM 666 C CA . VAL A 1 87 ? -20.353 -15.143 18.735 1.00 55.81 87 VAL A CA 1
ATOM 667 C C . VAL A 1 87 ? -19.868 -16.584 18.901 1.00 55.81 87 VAL A C 1
ATOM 669 O O . VAL A 1 87 ? -18.670 -16.783 19.070 1.00 55.81 87 VAL A O 1
ATOM 672 N N . SER A 1 88 ? -20.749 -17.585 18.783 1.00 55.59 88 SER A N 1
ATOM 673 C CA . SER A 1 88 ? -20.377 -18.999 18.959 1.00 55.59 88 SER A CA 1
ATOM 674 C C . SER A 1 88 ? -19.371 -19.506 17.918 1.00 55.59 88 SER A C 1
ATOM 676 O O . SER A 1 88 ? -18.473 -20.274 18.259 1.00 55.59 88 SER A O 1
ATOM 678 N N . GLN A 1 89 ? -19.461 -19.028 16.671 1.00 57.47 89 GLN A N 1
ATOM 679 C CA . GLN A 1 89 ? -18.499 -19.366 15.619 1.00 57.47 89 GLN A CA 1
ATOM 680 C C . GLN A 1 89 ? -17.145 -18.668 15.788 1.00 57.47 89 GLN A C 1
ATOM 682 O O . GLN A 1 89 ? -16.129 -19.215 15.371 1.00 57.47 89 GLN A O 1
ATOM 687 N N . ILE A 1 90 ? -17.111 -17.476 16.391 1.00 57.34 90 ILE A N 1
ATOM 688 C CA . ILE A 1 90 ? -15.877 -16.692 16.545 1.00 57.34 90 ILE A CA 1
ATOM 689 C C . ILE A 1 90 ? -15.105 -17.096 17.805 1.00 57.34 90 ILE A C 1
ATOM 691 O O . ILE A 1 90 ? -13.877 -17.060 17.807 1.00 57.34 90 ILE A O 1
ATOM 695 N N . THR A 1 91 ? -15.797 -17.480 18.881 1.00 54.66 91 THR A N 1
ATOM 696 C CA . THR A 1 91 ? -15.155 -17.845 20.153 1.00 54.66 91 THR A CA 1
ATOM 697 C C . THR A 1 91 ? -14.947 -19.346 20.325 1.00 54.66 91 THR A C 1
ATOM 699 O O . THR A 1 91 ? -14.168 -19.734 21.190 1.00 54.66 91 THR A O 1
ATOM 702 N N . GLY A 1 92 ? -15.627 -20.196 19.543 1.00 47.50 92 GLY A N 1
ATOM 703 C CA . GLY A 1 92 ? -15.538 -21.658 19.657 1.00 47.50 92 GLY A CA 1
ATOM 704 C C . GLY A 1 92 ? -16.073 -22.226 20.979 1.00 47.50 92 GLY A C 1
ATOM 705 O O . GLY A 1 92 ? -15.970 -23.426 21.219 1.00 47.50 92 GLY A O 1
ATOM 706 N N . VAL A 1 93 ? -16.658 -21.388 21.842 1.00 46.88 93 VAL A N 1
ATOM 707 C CA . VAL A 1 93 ? -17.218 -21.780 23.137 1.00 46.88 93 VAL A CA 1
ATOM 708 C C . VAL A 1 93 ? -18.734 -21.679 23.043 1.00 46.88 93 VAL A C 1
ATOM 710 O O . VAL A 1 93 ? -19.313 -20.593 23.084 1.00 46.88 93 VAL A O 1
ATOM 713 N N . GLY A 1 94 ? -19.389 -22.832 22.920 1.00 44.44 94 GLY A N 1
ATOM 714 C CA . GLY A 1 94 ? -20.827 -22.953 23.117 1.00 44.44 94 GLY A CA 1
ATOM 715 C C . GLY A 1 94 ? -21.152 -22.738 24.588 1.00 44.44 94 GLY A C 1
ATOM 716 O O . GLY A 1 94 ? -21.177 -23.685 25.366 1.00 44.44 94 GLY A O 1
ATOM 717 N N . SER A 1 95 ? -21.364 -21.496 25.008 1.00 38.03 95 SER A N 1
ATOM 718 C CA . SER A 1 95 ? -21.965 -21.222 26.311 1.00 38.03 95 SER A CA 1
ATOM 719 C C . SER A 1 95 ? -22.719 -19.906 26.308 1.00 38.03 95 SER A C 1
ATOM 721 O O . SER A 1 95 ? -22.205 -18.849 25.948 1.00 38.03 95 SER A O 1
ATOM 723 N N . ALA A 1 96 ? -23.981 -20.036 26.707 1.00 41.88 96 ALA A N 1
ATOM 724 C CA . ALA A 1 96 ? -24.977 -19.006 26.907 1.00 41.88 96 ALA A CA 1
ATOM 725 C C . ALA A 1 96 ? -24.403 -17.729 27.539 1.00 41.88 96 ALA A C 1
ATOM 727 O O . ALA A 1 96 ? -24.192 -17.649 28.748 1.00 41.88 96 ALA A O 1
ATOM 728 N N . ILE A 1 97 ? -24.236 -16.687 26.725 1.00 44.69 97 ILE A N 1
ATOM 729 C CA . ILE A 1 97 ? -24.153 -15.325 27.244 1.00 44.69 97 ILE A CA 1
ATOM 730 C C . ILE A 1 97 ? -25.568 -14.960 27.703 1.00 44.69 97 ILE A C 1
ATOM 732 O O . ILE A 1 97 ? -26.487 -14.849 26.888 1.00 44.69 97 ILE A O 1
ATOM 736 N N . LYS A 1 98 ? -25.752 -14.835 29.022 1.00 40.81 98 LYS A N 1
ATOM 737 C CA . LYS A 1 98 ? -26.944 -14.231 29.623 1.00 40.81 98 LYS A CA 1
ATOM 738 C C . LYS A 1 98 ? -26.987 -12.764 29.191 1.00 40.81 98 LYS A C 1
ATOM 740 O O . LYS A 1 98 ? -26.195 -11.953 29.665 1.00 40.81 98 LYS A O 1
ATOM 745 N N . THR A 1 99 ? -27.878 -12.440 28.260 1.00 41.44 99 THR A N 1
ATOM 746 C CA . THR A 1 99 ? -28.185 -11.059 27.883 1.00 41.44 99 THR A CA 1
ATOM 747 C C . THR A 1 99 ? -29.026 -10.445 28.996 1.00 41.44 99 THR A C 1
ATOM 749 O O . THR A 1 99 ? -30.240 -10.583 28.998 1.00 41.44 99 THR A O 1
ATOM 752 N N . ASP A 1 100 ? -28.381 -9.784 29.953 1.00 36.53 100 ASP A N 1
ATOM 753 C CA . ASP A 1 100 ? -29.062 -8.889 30.899 1.00 36.53 100 ASP A CA 1
ATOM 754 C C . ASP A 1 100 ? -28.443 -7.487 30.836 1.00 36.53 100 ASP A C 1
ATOM 756 O O . ASP A 1 100 ? -28.101 -6.840 31.822 1.00 36.53 100 ASP A O 1
ATOM 760 N N . SER A 1 101 ? -28.194 -7.028 29.610 1.00 41.62 101 SER A N 1
ATOM 761 C CA . SER A 1 101 ? -27.683 -5.688 29.341 1.00 41.62 101 SER A CA 1
ATOM 762 C C . SER A 1 101 ? -28.759 -4.910 28.604 1.00 41.62 101 SER A C 1
ATOM 764 O O . SER A 1 101 ? -28.801 -4.900 27.376 1.00 41.62 101 SER A O 1
ATOM 766 N N . LYS A 1 102 ? -29.646 -4.263 29.372 1.00 36.78 102 LYS A N 1
ATOM 767 C CA . LYS A 1 102 ? -30.561 -3.242 28.852 1.00 36.78 102 LYS A CA 1
ATOM 768 C C . LYS A 1 102 ? -29.762 -2.261 27.994 1.00 36.78 102 LYS A C 1
ATOM 770 O O . LYS A 1 102 ? -28.816 -1.632 28.470 1.00 36.78 102 LYS A O 1
ATOM 775 N N . VAL A 1 103 ? -30.136 -2.161 26.723 1.00 47.19 103 VAL A N 1
ATOM 776 C CA . VAL A 1 103 ? -29.536 -1.246 25.753 1.00 47.19 103 VAL A CA 1
ATOM 777 C C . VAL A 1 103 ? -29.827 0.184 26.205 1.00 47.19 103 VAL A C 1
ATOM 779 O O . VAL A 1 103 ? -30.919 0.709 26.007 1.00 47.19 103 VAL A O 1
ATOM 782 N N . VAL A 1 104 ? -28.850 0.823 26.850 1.00 47.66 104 VAL A N 1
ATOM 783 C CA . VAL A 1 104 ? -28.902 2.257 27.142 1.00 47.66 104 VAL A CA 1
ATOM 784 C C . VAL A 1 104 ? -28.575 2.996 25.849 1.00 47.66 104 VAL A C 1
ATOM 786 O O . VAL A 1 104 ? -27.408 3.207 25.513 1.00 47.66 104 VAL A O 1
ATOM 789 N N . VAL A 1 105 ? -29.614 3.382 25.109 1.00 51.28 105 VAL A N 1
ATOM 790 C CA . VAL A 1 105 ? -29.507 4.366 24.028 1.00 51.28 105 VAL A CA 1
ATOM 791 C C . VAL A 1 105 ? -29.103 5.691 24.677 1.00 51.28 105 VAL A C 1
ATOM 793 O O . VAL A 1 105 ? -29.915 6.372 25.301 1.00 51.28 105 VAL A O 1
ATOM 796 N N . LYS A 1 106 ? -27.812 6.037 24.617 1.00 54.12 106 LYS A N 1
ATOM 797 C CA . LYS A 1 106 ? -27.332 7.339 25.095 1.00 54.12 106 LYS A CA 1
ATOM 798 C C . LYS A 1 106 ? -27.884 8.427 24.173 1.00 54.12 106 LYS A C 1
ATOM 800 O O . LYS A 1 106 ? -27.520 8.478 23.002 1.00 54.12 106 LYS A O 1
ATOM 805 N N . ASN A 1 107 ? -28.728 9.301 24.722 1.00 49.94 107 ASN A N 1
ATOM 806 C CA . ASN A 1 107 ? -29.258 10.482 24.040 1.00 49.94 107 ASN A CA 1
ATOM 807 C C . ASN A 1 107 ? -28.137 11.289 23.356 1.00 49.94 107 ASN A C 1
ATOM 809 O O . ASN A 1 107 ? -27.174 11.715 23.994 1.00 49.94 107 ASN A O 1
ATOM 813 N N . HIS A 1 108 ? -28.292 11.519 22.050 1.00 55.12 108 HIS A N 1
ATOM 814 C CA . HIS A 1 108 ? -27.336 12.178 21.150 1.00 55.12 108 HIS A CA 1
ATOM 815 C C . HIS A 1 108 ? -27.194 13.703 21.333 1.00 55.12 108 HIS A C 1
ATOM 817 O O . HIS A 1 108 ? -26.618 14.389 20.494 1.00 55.12 108 HIS A O 1
ATOM 823 N N . THR A 1 109 ? -27.663 14.275 22.437 1.00 58.75 109 THR A N 1
ATOM 824 C CA . THR A 1 109 ? -27.775 15.733 22.612 1.00 58.75 109 THR A CA 1
ATOM 825 C C . THR A 1 109 ? -26.502 16.439 23.106 1.00 58.75 109 THR A C 1
ATOM 827 O O . THR A 1 109 ? -26.544 17.635 23.378 1.00 58.75 109 THR A O 1
ATOM 830 N N . ARG A 1 110 ? -25.345 15.760 23.209 1.00 60.41 110 ARG A N 1
ATOM 831 C CA . ARG A 1 110 ? -24.092 16.348 23.752 1.00 60.41 110 ARG A CA 1
ATOM 832 C C . ARG A 1 110 ? -22.832 16.211 22.883 1.00 60.41 110 ARG A C 1
ATOM 834 O O . ARG A 1 110 ? -21.726 16.416 23.380 1.00 60.41 110 ARG A O 1
ATOM 841 N N . TYR A 1 111 ? -22.970 15.956 21.583 1.00 64.62 111 TYR A N 1
ATOM 842 C CA . TYR A 1 11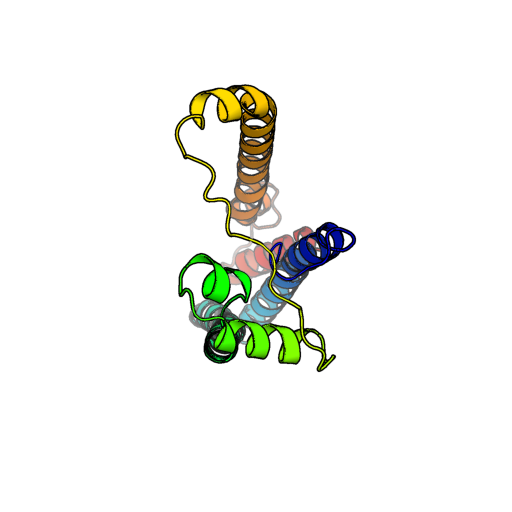1 ? -21.817 15.815 20.679 1.00 64.62 111 TYR A CA 1
ATOM 843 C C . TYR A 1 111 ? -20.870 17.025 20.655 1.00 64.62 111 TYR A C 1
ATOM 845 O O . TYR A 1 111 ? -19.657 16.842 20.665 1.00 64.62 111 TYR A O 1
ATOM 853 N N . GLY A 1 112 ? -21.395 18.255 20.675 1.00 68.62 112 GLY A N 1
ATOM 854 C CA . GLY A 1 112 ? -20.566 19.466 20.577 1.00 68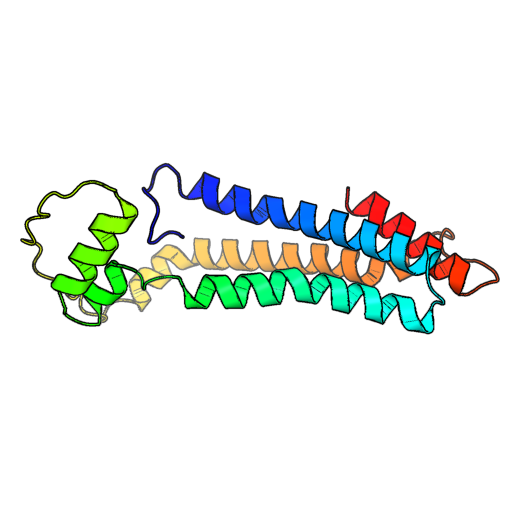.62 112 GLY A CA 1
ATOM 855 C C . GLY A 1 112 ? -19.612 19.680 21.761 1.00 68.62 112 GLY A C 1
ATOM 856 O O . GLY A 1 112 ? -18.487 20.141 21.573 1.00 68.62 112 GLY A O 1
ATOM 857 N N . LEU A 1 113 ? -20.023 19.306 22.979 1.00 68.75 113 LEU A N 1
ATOM 858 C CA . LEU A 1 113 ? -19.179 19.427 24.176 1.00 68.75 113 LEU A CA 1
ATOM 859 C C . LEU A 1 113 ? -18.108 18.331 24.240 1.00 68.75 113 LEU A C 1
ATOM 861 O O . LEU A 1 113 ? -16.970 18.600 24.622 1.00 68.75 113 LEU A O 1
ATOM 865 N N . GLU A 1 114 ? -18.466 17.112 23.841 1.00 71.38 114 GLU A N 1
ATOM 866 C CA . GLU A 1 114 ? -17.534 15.985 23.746 1.00 71.38 114 GLU A CA 1
ATOM 867 C C . GLU A 1 114 ? -16.477 16.255 22.662 1.00 71.38 114 GLU A C 1
ATOM 869 O O . GLU A 1 114 ? -15.286 16.092 22.914 1.00 71.38 114 GLU A O 1
ATOM 874 N N . LEU A 1 115 ? -16.879 16.781 21.499 1.00 73.69 115 LEU A N 1
ATOM 875 C CA . LEU A 1 115 ? -15.963 17.192 20.430 1.00 73.69 115 LEU A CA 1
ATOM 876 C C . LEU A 1 115 ? -14.939 18.209 20.932 1.00 73.69 115 LEU A C 1
ATOM 878 O O . LEU A 1 115 ? -13.742 17.991 20.771 1.00 73.69 115 LEU A O 1
ATOM 882 N N . ARG A 1 116 ? -15.385 19.275 21.611 1.00 75.81 116 ARG A N 1
ATOM 883 C CA . ARG A 1 116 ? -14.498 20.331 22.130 1.00 75.81 116 ARG A CA 1
ATOM 884 C C . ARG A 1 116 ? -13.443 19.798 23.103 1.00 75.81 116 ARG A C 1
ATOM 886 O O . ARG A 1 116 ? -12.320 20.294 23.099 1.00 75.81 116 ARG A O 1
ATOM 893 N N . LYS A 1 117 ? -13.772 18.761 23.881 1.00 81.88 117 LYS A N 1
ATOM 894 C CA . LYS A 1 117 ? -12.837 18.075 24.788 1.00 81.88 117 LYS A CA 1
ATOM 895 C C . LYS A 1 117 ? -11.734 17.315 24.041 1.00 81.88 117 LYS A C 1
ATOM 897 O O . LYS A 1 117 ? -10.613 17.240 24.535 1.00 81.88 117 LYS A O 1
ATOM 902 N N . TYR A 1 118 ? -12.032 16.776 22.859 1.00 84.38 118 TYR A N 1
ATOM 903 C CA . TYR A 1 118 ? -11.091 15.994 22.048 1.00 84.38 118 TYR A CA 1
ATOM 904 C C . TYR A 1 118 ? -10.518 16.756 20.841 1.00 84.38 118 TYR A C 1
ATOM 906 O O . TYR A 1 118 ? -9.686 16.203 20.126 1.00 84.38 118 TYR A O 1
ATOM 914 N N . MET A 1 119 ? -10.889 18.027 20.634 1.00 85.81 119 MET A N 1
ATOM 915 C CA . MET A 1 119 ? -10.471 18.836 19.478 1.00 85.81 119 MET A CA 1
ATOM 916 C C . MET A 1 119 ? -8.956 18.871 19.280 1.00 85.81 119 MET A C 1
ATOM 918 O O . MET A 1 119 ? -8.500 18.751 18.150 1.00 85.81 119 MET A O 1
ATOM 922 N N . ILE A 1 120 ? -8.166 18.987 20.352 1.00 88.00 120 ILE A N 1
ATOM 923 C CA . ILE A 1 120 ? -6.702 19.034 20.227 1.00 88.00 120 ILE A CA 1
ATOM 924 C C . ILE A 1 120 ? -6.117 17.708 19.725 1.00 88.00 120 ILE A C 1
ATOM 926 O O . ILE A 1 120 ? -5.198 17.709 18.913 1.00 88.00 120 ILE A O 1
ATOM 930 N N . PHE A 1 121 ? -6.698 16.578 20.136 1.00 87.50 121 PHE A N 1
ATOM 931 C CA . PHE A 1 121 ? -6.299 15.262 19.644 1.00 87.50 121 PHE A CA 1
ATOM 932 C C . PHE A 1 121 ? -6.749 15.052 18.200 1.00 87.50 121 PHE A C 1
ATOM 934 O O . PHE A 1 121 ? -5.992 14.500 17.408 1.00 87.50 121 PHE A O 1
ATOM 941 N N . ILE A 1 122 ? -7.947 15.520 17.840 1.00 89.00 122 ILE A N 1
ATOM 942 C CA . ILE A 1 122 ? -8.468 15.429 16.470 1.00 89.00 122 ILE A CA 1
ATOM 943 C C . ILE A 1 122 ? -7.600 16.264 15.528 1.00 89.00 122 ILE A C 1
ATOM 945 O O . ILE A 1 122 ? -7.100 15.739 14.542 1.00 89.00 122 ILE A O 1
ATOM 949 N N . VAL A 1 123 ? -7.365 17.536 15.855 1.00 91.38 123 VAL A N 1
ATOM 950 C CA . VAL A 1 123 ? -6.536 18.436 15.043 1.00 91.38 123 VAL A CA 1
ATOM 951 C C . VAL A 1 123 ? -5.100 17.929 14.970 1.00 91.38 123 VAL A C 1
ATOM 953 O O . VAL A 1 123 ? -4.549 17.868 13.877 1.00 91.38 123 VAL A O 1
ATOM 956 N N . GLY A 1 124 ? -4.512 17.500 16.092 1.00 91.62 124 GLY A N 1
ATOM 957 C CA . GLY A 1 124 ? -3.163 16.934 16.103 1.00 91.62 124 GLY A CA 1
ATOM 958 C C . GLY A 1 124 ? -3.041 15.676 15.240 1.00 91.62 124 GLY A C 1
ATOM 959 O O . GLY A 1 124 ? -2.110 15.565 14.447 1.00 91.62 124 GLY A O 1
ATOM 960 N N . THR A 1 125 ? -4.011 14.761 15.324 1.00 90.31 125 THR A N 1
ATOM 961 C CA . THR A 1 125 ? -4.016 13.536 14.507 1.00 90.31 125 THR A CA 1
ATOM 962 C C . THR A 1 125 ? -4.192 13.858 13.025 1.00 90.31 125 THR A C 1
ATOM 964 O O . THR A 1 125 ? -3.428 13.359 12.204 1.00 90.31 125 THR A O 1
ATOM 967 N N . THR A 1 126 ? -5.154 14.715 12.675 1.00 92.25 126 THR A N 1
ATOM 968 C CA . THR A 1 126 ? -5.430 15.088 11.281 1.00 92.25 126 THR A CA 1
ATOM 969 C C . THR A 1 126 ? -4.263 15.841 10.660 1.00 92.25 126 TH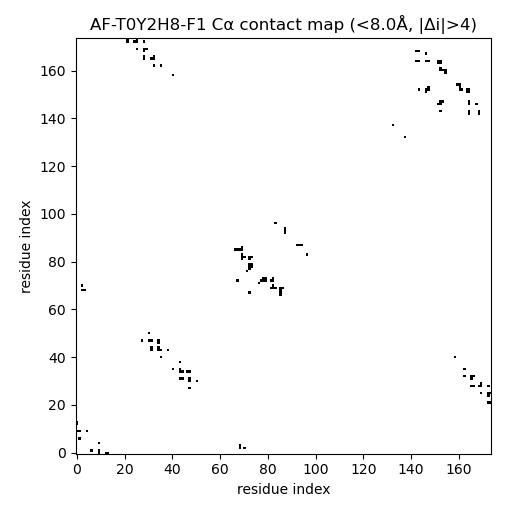R A C 1
ATOM 971 O O . THR A 1 126 ? -3.878 15.535 9.538 1.00 92.25 126 THR A O 1
ATOM 974 N N . LEU A 1 127 ? -3.664 16.791 11.383 1.00 94.19 127 LEU A N 1
ATOM 975 C CA . LEU A 1 127 ? -2.522 17.552 10.885 1.00 94.19 127 LEU A CA 1
ATOM 976 C C . LEU A 1 127 ? -1.289 16.658 10.712 1.00 94.19 127 LEU A C 1
ATOM 978 O O . LEU A 1 127 ? -0.606 16.755 9.697 1.00 94.19 127 LEU A O 1
ATOM 982 N N . SER A 1 128 ? -1.030 15.760 11.668 1.00 91.88 128 SER A N 1
ATOM 983 C CA . SER A 1 128 ? 0.074 14.804 11.563 1.00 91.88 128 SER A CA 1
ATOM 984 C C . SER A 1 128 ? -0.091 13.882 10.356 1.00 91.88 128 SER A C 1
ATOM 986 O O . SER A 1 128 ? 0.876 13.677 9.628 1.00 91.88 128 SER A O 1
ATOM 988 N N . TRP A 1 129 ? -1.293 13.344 10.129 1.00 92.06 129 TRP A N 1
ATOM 989 C CA . TRP A 1 129 ? -1.573 12.503 8.962 1.00 92.06 129 TRP A CA 1
ATOM 990 C C . TRP A 1 129 ? -1.506 13.289 7.656 1.00 92.06 129 TRP A C 1
ATOM 992 O O . TRP A 1 129 ? -0.919 12.811 6.697 1.00 92.06 129 TRP A O 1
ATOM 1002 N N . PHE A 1 130 ? -2.022 14.518 7.632 1.00 93.12 130 PHE A N 1
ATOM 1003 C CA . PHE A 1 130 ? -1.972 15.380 6.454 1.00 93.12 130 PHE A CA 1
ATOM 1004 C C . PHE A 1 130 ? -0.535 15.683 6.012 1.00 93.12 130 PHE A C 1
ATOM 1006 O O . PHE A 1 130 ? -0.200 15.528 4.840 1.00 93.12 130 PHE A O 1
ATOM 1013 N N . ILE A 1 131 ? 0.328 16.089 6.950 1.00 93.94 131 ILE A N 1
ATOM 1014 C CA . ILE A 1 131 ? 1.739 16.376 6.655 1.00 93.94 131 ILE A CA 1
ATOM 1015 C C . ILE A 1 131 ? 2.461 15.096 6.223 1.00 93.94 131 ILE A C 1
ATOM 1017 O O . ILE A 1 131 ? 3.238 15.126 5.268 1.00 93.94 131 ILE A O 1
ATOM 1021 N N . PHE A 1 132 ? 2.190 13.976 6.901 1.00 90.62 132 PHE A N 1
ATOM 1022 C CA . PHE A 1 132 ? 2.761 12.683 6.544 1.00 90.62 132 PHE A CA 1
ATOM 1023 C C . PHE A 1 132 ? 2.372 12.264 5.123 1.00 90.62 132 PHE A C 1
ATOM 1025 O O . PHE A 1 132 ? 3.259 11.965 4.332 1.00 90.62 132 PHE A O 1
ATOM 1032 N N . ASP A 1 133 ? 1.087 12.314 4.768 1.00 91.12 133 ASP A N 1
ATOM 1033 C CA . ASP A 1 133 ? 0.600 11.939 3.438 1.00 91.12 133 ASP A CA 1
ATOM 1034 C C . ASP A 1 133 ? 1.166 12.860 2.351 1.00 91.12 133 ASP A C 1
ATOM 1036 O O . ASP A 1 133 ? 1.579 12.386 1.292 1.00 91.12 133 ASP A O 1
ATOM 1040 N N . MET A 1 134 ? 1.253 14.168 2.618 1.00 90.38 134 MET A N 1
ATOM 1041 C CA . MET A 1 134 ? 1.848 15.127 1.685 1.00 90.38 134 MET A CA 1
ATOM 1042 C C . MET A 1 134 ? 3.315 14.795 1.392 1.00 90.38 134 MET A C 1
ATOM 1044 O O . MET A 1 134 ? 3.720 14.784 0.230 1.00 90.38 134 MET A O 1
ATOM 1048 N N . ALA A 1 135 ? 4.108 14.503 2.424 1.00 89.12 135 ALA A N 1
ATOM 1049 C CA . ALA A 1 135 ? 5.507 14.129 2.254 1.00 89.12 135 ALA A CA 1
ATOM 1050 C C . ALA A 1 135 ? 5.651 12.747 1.599 1.00 89.12 135 ALA A C 1
ATOM 1052 O O . ALA A 1 135 ? 6.397 12.604 0.635 1.00 89.12 135 ALA A O 1
ATOM 1053 N N . PHE A 1 136 ? 4.917 11.747 2.092 1.00 85.81 136 PHE A N 1
ATOM 1054 C CA . PHE A 1 136 ? 5.017 10.353 1.666 1.00 85.81 136 PHE A CA 1
ATOM 1055 C C . PHE A 1 136 ? 4.583 10.158 0.211 1.00 85.81 136 PHE A C 1
ATOM 1057 O O . PHE A 1 136 ? 5.333 9.605 -0.592 1.00 85.81 136 PHE A O 1
ATOM 1064 N N . TYR A 1 137 ? 3.397 10.640 -0.169 1.00 85.75 137 TYR A N 1
ATOM 1065 C CA . TYR A 1 137 ? 2.935 10.527 -1.554 1.00 85.75 137 TYR A CA 1
ATOM 1066 C C . TYR A 1 137 ? 3.624 11.535 -2.473 1.00 85.75 137 TYR A C 1
ATOM 1068 O O . TYR A 1 137 ? 3.857 11.224 -3.640 1.00 85.75 137 TYR A O 1
ATOM 1076 N N . GLY A 1 138 ? 4.000 12.710 -1.958 1.00 85.38 138 GLY A N 1
ATOM 1077 C CA . GLY A 1 138 ? 4.745 13.710 -2.718 1.00 85.38 138 GLY A CA 1
ATOM 1078 C C . GLY A 1 138 ? 6.089 13.183 -3.220 1.00 85.38 138 GLY A C 1
ATOM 1079 O O . GLY A 1 138 ? 6.418 13.383 -4.389 1.00 85.38 138 GLY A O 1
ATOM 1080 N N . THR A 1 139 ? 6.841 12.464 -2.383 1.00 81.06 139 THR A N 1
ATOM 1081 C CA . THR A 1 139 ? 8.104 11.829 -2.792 1.00 81.06 139 THR A CA 1
ATOM 1082 C C . THR A 1 139 ? 7.867 10.578 -3.630 1.00 81.06 139 THR A C 1
ATOM 1084 O O . THR A 1 139 ? 8.478 10.439 -4.686 1.00 81.06 139 THR A O 1
ATOM 1087 N N . THR A 1 140 ? 6.940 9.709 -3.220 1.00 79.50 140 THR A N 1
ATOM 1088 C CA . THR A 1 140 ? 6.697 8.423 -3.894 1.00 79.50 140 THR A CA 1
ATOM 1089 C C . THR A 1 140 ? 6.206 8.601 -5.336 1.00 79.50 140 THR A C 1
ATOM 1091 O O . THR A 1 140 ? 6.683 7.917 -6.233 1.00 79.50 140 THR A O 1
ATOM 1094 N N . LEU A 1 141 ? 5.292 9.543 -5.603 1.00 79.81 141 LEU A N 1
ATOM 1095 C CA . LEU A 1 141 ? 4.751 9.759 -6.956 1.00 79.81 141 LEU A CA 1
ATOM 1096 C C . LEU A 1 141 ? 5.738 10.452 -7.902 1.00 79.81 141 LEU A C 1
ATOM 1098 O O . LEU A 1 141 ? 5.674 10.252 -9.113 1.00 79.81 141 LEU A O 1
ATOM 1102 N N . ASN A 1 142 ? 6.645 11.268 -7.362 1.00 81.62 142 ASN A N 1
ATOM 1103 C CA . ASN A 1 142 ? 7.617 12.028 -8.152 1.00 81.62 142 ASN A CA 1
ATOM 1104 C C . ASN A 1 142 ? 9.001 11.373 -8.184 1.00 81.62 142 ASN A C 1
ATOM 1106 O O . ASN A 1 142 ? 9.948 11.976 -8.691 1.00 81.62 142 ASN A O 1
ATOM 1110 N N . ASN A 1 143 ? 9.137 10.149 -7.674 1.00 74.38 143 ASN A N 1
ATOM 1111 C CA . ASN A 1 143 ? 10.429 9.489 -7.556 1.00 74.38 143 ASN A CA 1
ATOM 1112 C C . ASN A 1 143 ? 11.122 9.326 -8.918 1.00 74.38 143 ASN A C 1
ATOM 1114 O O . ASN A 1 143 ? 12.300 9.640 -9.057 1.00 74.38 143 ASN A O 1
ATOM 1118 N N . GLY A 1 144 ? 10.368 8.988 -9.970 1.00 71.25 144 GLY A N 1
ATOM 1119 C CA . GLY A 1 144 ? 10.897 8.933 -11.336 1.00 71.25 144 GLY A CA 1
ATOM 1120 C C . GLY A 1 144 ? 11.479 10.261 -11.835 1.00 71.25 144 GLY A C 1
ATOM 1121 O O . GLY A 1 144 ? 12.551 10.270 -12.438 1.00 71.25 144 GLY A O 1
ATOM 1122 N N . PHE A 1 145 ? 10.835 11.389 -11.523 1.00 72.56 145 PHE A N 1
ATOM 1123 C CA . PHE A 1 145 ? 11.338 12.725 -11.859 1.00 72.56 145 PHE A CA 1
ATOM 1124 C C . PHE A 1 145 ? 12.581 13.091 -11.032 1.00 72.56 145 PHE A C 1
ATOM 1126 O O . PHE A 1 145 ? 13.551 13.632 -11.563 1.00 72.56 145 PHE A O 1
ATOM 1133 N N . ILE A 1 146 ? 12.592 12.750 -9.741 1.00 73.94 146 ILE A N 1
ATOM 1134 C CA . ILE A 1 146 ? 13.736 12.965 -8.844 1.00 73.94 146 ILE A CA 1
ATOM 1135 C C . ILE A 1 146 ? 14.953 12.158 -9.327 1.00 73.94 146 ILE A C 1
ATOM 1137 O O . ILE A 1 146 ? 16.034 12.718 -9.497 1.00 73.94 146 ILE A O 1
ATOM 1141 N N . LEU A 1 147 ? 14.774 10.872 -9.640 1.00 69.06 147 LEU A N 1
ATOM 1142 C CA . LEU A 1 147 ? 15.820 9.989 -10.169 1.00 69.06 147 LEU A CA 1
ATOM 1143 C C . LEU A 1 147 ? 16.343 10.450 -11.537 1.00 69.06 147 LEU A C 1
ATOM 1145 O O . LEU A 1 147 ? 17.531 10.294 -11.836 1.00 69.06 147 LEU A O 1
ATOM 1149 N N . GLN A 1 148 ? 15.484 11.047 -12.366 1.00 69.06 148 GLN A N 1
ATOM 1150 C CA . GLN A 1 148 ? 15.887 11.639 -13.639 1.00 69.06 148 GLN A CA 1
ATOM 1151 C C . GLN A 1 148 ? 16.751 12.894 -13.436 1.00 69.06 148 GLN A C 1
ATOM 1153 O O . GLN A 1 148 ? 17.796 13.010 -14.074 1.00 69.06 148 GLN A O 1
ATOM 1158 N N . ASN A 1 149 ? 16.379 13.779 -12.505 1.00 72.19 149 ASN A N 1
ATOM 1159 C CA . ASN A 1 149 ? 17.146 14.988 -12.176 1.00 72.19 149 ASN A CA 1
ATOM 1160 C C . ASN A 1 149 ? 18.488 14.694 -11.486 1.00 72.19 149 ASN A C 1
ATOM 1162 O O . ASN A 1 149 ? 19.444 15.441 -11.670 1.00 72.19 149 ASN A O 1
ATOM 1166 N N . ILE A 1 150 ? 18.583 13.597 -10.727 1.00 70.25 150 ILE A N 1
ATOM 1167 C CA . ILE A 1 150 ? 19.837 13.117 -10.110 1.00 70.25 150 ILE A CA 1
ATOM 1168 C C . ILE A 1 150 ? 20.774 12.473 -11.157 1.00 70.25 150 ILE A C 1
ATOM 1170 O O . ILE A 1 150 ? 21.942 12.209 -10.882 1.00 70.25 150 ILE A O 1
ATOM 1174 N N . GLY A 1 151 ? 20.294 12.243 -12.385 1.00 66.50 151 GLY A N 1
ATOM 1175 C CA . GLY A 1 151 ? 21.078 11.686 -13.491 1.00 66.50 151 GLY A CA 1
ATOM 1176 C C . GLY A 1 151 ? 21.039 10.158 -13.597 1.00 66.50 151 GLY A C 1
ATOM 1177 O O . GLY A 1 151 ? 21.597 9.610 -14.542 1.00 66.50 151 GLY A O 1
ATOM 1178 N N . TYR A 1 152 ? 20.337 9.462 -12.695 1.00 63.50 152 TYR A N 1
ATOM 1179 C CA . TYR A 1 152 ? 20.187 7.999 -12.719 1.00 63.50 152 TYR A CA 1
ATOM 1180 C C . TYR A 1 152 ? 19.192 7.521 -13.801 1.00 63.50 152 TYR A C 1
ATOM 1182 O O . TYR A 1 152 ? 19.342 6.441 -14.377 1.00 63.50 152 TYR A O 1
ATOM 1190 N N . GLY A 1 153 ? 18.195 8.354 -14.129 1.00 57.62 153 GLY A N 1
ATOM 1191 C CA . GLY A 1 153 ? 17.180 8.079 -15.158 1.00 57.62 153 GLY A CA 1
ATOM 1192 C C . GLY A 1 153 ? 17.520 8.552 -16.582 1.00 57.62 153 GLY A C 1
ATOM 1193 O O . GLY A 1 153 ? 16.742 8.304 -17.505 1.00 57.62 153 GLY A O 1
ATOM 1194 N N . SER A 1 154 ? 18.646 9.241 -16.802 1.00 55.34 154 SER A N 1
ATOM 1195 C CA . SER A 1 154 ? 18.977 9.821 -18.115 1.00 55.34 154 SER A CA 1
ATOM 1196 C C . SER A 1 154 ? 19.712 8.809 -19.003 1.00 55.34 154 SER A C 1
ATOM 1198 O O . SER A 1 154 ? 20.929 8.653 -18.926 1.00 55.34 154 SER A O 1
ATOM 1200 N N . SER A 1 155 ? 18.963 8.086 -19.840 1.00 59.59 155 SER A N 1
ATOM 1201 C CA . SER A 1 155 ? 19.485 7.123 -20.818 1.00 59.59 155 SER A CA 1
ATOM 1202 C C . SER A 1 155 ? 18.992 7.457 -22.230 1.00 59.59 155 SER A C 1
ATOM 1204 O O . SER A 1 155 ? 17.967 8.109 -22.408 1.00 59.59 155 SER A O 1
ATOM 1206 N N . LYS A 1 156 ? 19.711 6.989 -23.260 1.00 58.72 156 LYS A N 1
ATOM 1207 C CA . LYS A 1 156 ? 19.352 7.175 -24.680 1.00 58.72 156 LYS A CA 1
ATOM 1208 C C . LYS A 1 156 ? 18.115 6.372 -25.122 1.00 58.72 156 LYS A C 1
ATOM 1210 O O . LYS A 1 156 ? 17.629 6.602 -26.224 1.00 58.72 156 LYS A O 1
ATOM 1215 N N . SER A 1 157 ? 17.620 5.434 -24.308 1.00 69.12 157 SER A N 1
ATOM 1216 C CA . SER A 1 157 ? 16.468 4.577 -24.629 1.00 69.12 157 SER A CA 1
ATOM 1217 C C . SER A 1 157 ? 15.413 4.609 -23.521 1.00 69.12 157 SER A C 1
ATOM 1219 O O . SER A 1 157 ? 15.733 4.402 -22.349 1.00 69.12 157 SER A O 1
ATOM 1221 N N . LEU A 1 158 ? 14.146 4.811 -23.908 1.00 71.31 158 LEU A N 1
ATOM 1222 C CA . LEU A 1 158 ? 12.983 4.893 -23.012 1.00 71.31 158 LEU A CA 1
ATOM 1223 C C . LEU A 1 158 ? 12.857 3.660 -22.104 1.00 71.31 158 LEU A C 1
ATOM 1225 O O . LEU A 1 158 ? 12.578 3.790 -20.914 1.00 71.31 158 LEU A O 1
ATOM 1229 N N . THR A 1 159 ? 13.131 2.469 -22.640 1.00 67.56 159 THR A N 1
ATOM 1230 C CA . THR A 1 159 ? 13.087 1.207 -21.887 1.00 67.56 159 THR A CA 1
ATOM 1231 C C . THR A 1 159 ? 14.120 1.181 -20.7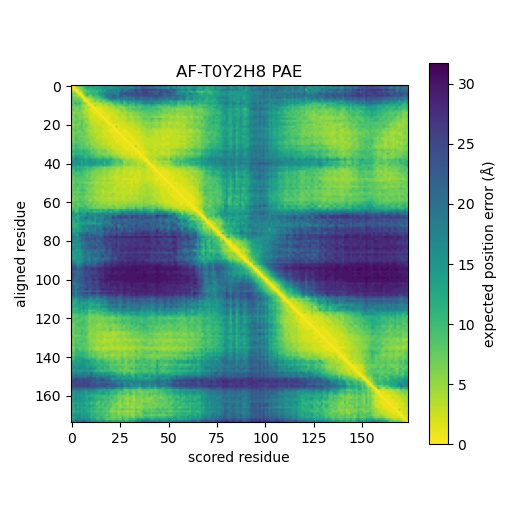64 1.00 67.56 159 THR A C 1
ATOM 1233 O O . THR A 1 159 ? 13.826 0.729 -19.664 1.00 67.56 159 THR A O 1
ATOM 1236 N N . THR A 1 160 ? 15.323 1.706 -21.011 1.00 70.19 160 THR A N 1
ATOM 1237 C CA . THR A 1 160 ? 16.394 1.762 -20.008 1.00 70.19 160 THR A CA 1
ATOM 1238 C C . THR A 1 160 ? 16.104 2.812 -18.938 1.00 70.19 160 THR A C 1
ATOM 1240 O O . THR A 1 160 ? 16.383 2.570 -17.770 1.00 70.19 160 THR A O 1
ATOM 1243 N N . THR A 1 161 ? 15.499 3.947 -19.302 1.00 72.56 161 THR A N 1
ATOM 1244 C CA . THR A 1 161 ? 15.034 4.945 -18.325 1.00 72.56 161 THR A CA 1
ATOM 1245 C C . THR A 1 161 ? 13.969 4.359 -17.403 1.00 72.56 161 THR A C 1
ATOM 1247 O O . THR A 1 161 ? 14.116 4.439 -16.189 1.00 72.56 161 THR A O 1
ATOM 1250 N N . ILE A 1 162 ? 12.944 3.704 -17.956 1.00 74.06 162 ILE A N 1
ATOM 1251 C CA . ILE A 1 162 ? 11.867 3.101 -17.156 1.00 74.06 162 ILE A CA 1
ATOM 1252 C C . ILE A 1 162 ? 12.397 1.954 -16.290 1.00 74.06 162 ILE A C 1
ATOM 1254 O O . ILE A 1 162 ? 11.998 1.832 -15.135 1.00 74.06 162 ILE A O 1
ATOM 1258 N N . PHE A 1 163 ? 13.332 1.153 -16.804 1.00 76.19 163 PHE A N 1
ATOM 1259 C CA . PHE A 1 163 ? 13.986 0.107 -16.023 1.00 76.19 163 PHE A CA 1
ATOM 1260 C C . PHE A 1 163 ? 14.798 0.685 -14.854 1.00 76.19 163 PHE A C 1
ATOM 1262 O O . PHE A 1 163 ? 14.627 0.243 -13.723 1.00 76.19 163 PHE A O 1
ATOM 1269 N N . ASN A 1 164 ? 15.624 1.710 -15.086 1.00 73.56 164 ASN A N 1
ATOM 1270 C CA . ASN A 1 164 ? 16.407 2.355 -14.027 1.00 73.56 164 ASN A CA 1
ATOM 1271 C C . ASN A 1 164 ? 15.515 3.034 -12.979 1.00 73.56 164 ASN A C 1
ATOM 1273 O O . ASN A 1 164 ? 15.810 2.961 -11.788 1.00 73.56 164 ASN A O 1
ATOM 1277 N N . THR A 1 165 ? 14.415 3.662 -13.403 1.00 73.69 165 THR A N 1
ATOM 1278 C CA . THR A 1 165 ? 13.413 4.216 -12.487 1.00 73.69 165 THR A CA 1
ATOM 1279 C C . THR A 1 165 ? 12.755 3.115 -11.659 1.00 73.69 165 THR A C 1
ATOM 1281 O O . THR A 1 165 ? 12.729 3.229 -10.440 1.00 73.69 165 THR A O 1
ATOM 1284 N N . ALA A 1 166 ? 12.324 2.011 -12.278 1.00 73.88 166 ALA A N 1
ATOM 1285 C CA . ALA A 1 166 ? 11.719 0.883 -11.568 1.00 73.88 166 ALA A CA 1
ATOM 1286 C C . ALA A 1 166 ? 12.688 0.214 -10.575 1.00 73.88 166 ALA A C 1
ATOM 1288 O O . ALA A 1 166 ? 12.275 -0.205 -9.496 1.00 73.88 166 ALA A O 1
ATOM 1289 N N . VAL A 1 167 ? 13.981 0.131 -10.909 1.00 77.12 167 VAL A N 1
ATOM 1290 C CA . VAL A 1 167 ? 15.025 -0.355 -9.990 1.00 77.12 167 VAL A CA 1
ATOM 1291 C C . VAL A 1 167 ? 15.235 0.628 -8.837 1.00 77.12 167 VAL A C 1
ATOM 1293 O O . VAL A 1 167 ? 15.317 0.200 -7.689 1.00 77.12 167 VAL A O 1
ATOM 1296 N N . GLY A 1 168 ? 15.283 1.934 -9.112 1.00 72.69 168 GLY A N 1
ATOM 1297 C CA . GLY A 1 168 ? 15.379 2.965 -8.076 1.00 72.69 168 GLY A CA 1
ATOM 1298 C C . GLY A 1 168 ? 14.186 2.942 -7.118 1.00 72.69 168 GLY A C 1
ATOM 1299 O O . GLY A 1 168 ? 14.376 2.972 -5.905 1.00 72.69 168 GLY A O 1
ATOM 1300 N N . ASP A 1 169 ? 12.973 2.789 -7.649 1.00 73.06 169 ASP A N 1
ATOM 1301 C CA . ASP A 1 169 ? 11.749 2.619 -6.863 1.00 73.06 169 ASP A CA 1
ATOM 1302 C C . ASP A 1 169 ? 11.790 1.339 -6.017 1.00 73.06 169 ASP A C 1
ATOM 1304 O O . ASP A 1 169 ? 11.407 1.364 -4.851 1.00 73.06 169 ASP A O 1
ATOM 1308 N N . ALA A 1 170 ? 12.306 0.231 -6.560 1.00 72.94 170 ALA A N 1
ATOM 1309 C CA . ALA A 1 170 ? 12.464 -1.024 -5.824 1.00 72.94 170 ALA A CA 1
ATOM 1310 C C . ALA A 1 170 ? 13.463 -0.910 -4.661 1.00 72.94 170 ALA A C 1
ATOM 1312 O O . ALA A 1 170 ? 13.227 -1.472 -3.595 1.00 72.94 170 ALA A O 1
ATOM 1313 N N . ILE A 1 171 ? 14.565 -0.179 -4.860 1.00 73.94 171 ILE A N 1
ATOM 1314 C CA . ILE A 1 171 ? 15.584 0.062 -3.828 1.00 73.94 171 ILE A CA 1
ATOM 1315 C C . ILE A 1 171 ? 15.041 0.986 -2.735 1.00 73.94 171 ILE A C 1
ATOM 1317 O O . ILE A 1 171 ? 15.332 0.775 -1.565 1.00 73.94 171 ILE A O 1
ATOM 1321 N N . LEU A 1 172 ? 14.251 1.996 -3.103 1.00 69.44 172 LEU A N 1
ATOM 1322 C CA . LEU A 1 172 ? 13.660 2.946 -2.156 1.00 69.44 172 LEU A CA 1
ATOM 1323 C C . LEU A 1 172 ? 12.441 2.377 -1.410 1.00 69.44 172 LEU A C 1
ATOM 1325 O O . LEU A 1 172 ? 12.053 2.919 -0.377 1.00 69.44 172 LEU A O 1
ATOM 1329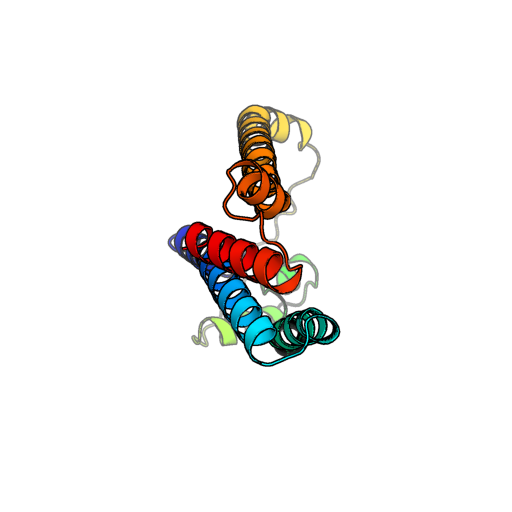 N N . ALA A 1 173 ? 11.839 1.302 -1.925 1.00 63.16 173 ALA A N 1
ATOM 1330 C CA . ALA A 1 173 ? 10.713 0.605 -1.306 1.00 63.16 173 ALA A CA 1
ATOM 1331 C C . ALA A 1 173 ? 11.113 -0.463 -0.265 1.00 63.16 173 ALA A C 1
ATOM 1333 O O . ALA A 1 173 ? 10.231 -0.932 0.460 1.00 63.16 173 ALA A O 1
ATOM 1334 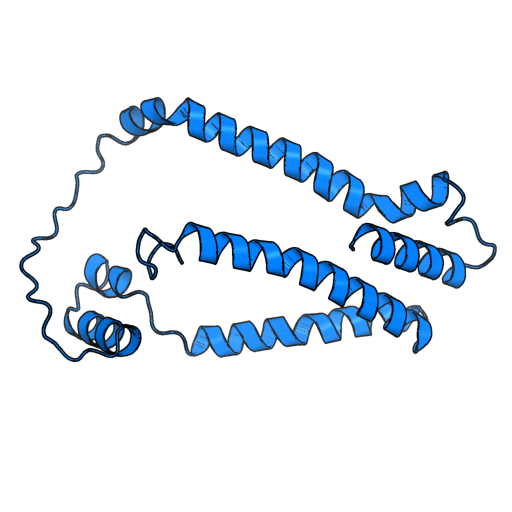N N . GLY A 1 174 ? 12.387 -0.877 -0.220 1.00 50.19 174 GLY A N 1
ATOM 1335 C CA . GLY A 1 174 ? 12.933 -1.854 0.738 1.00 50.19 174 GLY A CA 1
ATOM 1336 C C . GLY A 1 174 ? 13.553 -1.198 1.962 1.00 50.19 174 GLY A C 1
ATOM 1337 O O . GLY A 1 174 ? 13.346 -1.746 3.068 1.00 50.19 174 GLY A O 1
#

Sequence (174 aa):
MSEYSSSKHRGKLVSMVFAMQGFGLLAGALVGLGSIYVLPLDYSWRLMLAIGAIPAVYVVFLRRKLLETPRFSLQVEGNEQKAKAAVSQITGVGSAIKTDSKVVVKNHTRYGLELRKYMIFIVGTTLSWFIFDMAFYGTTLNNGFILQNIGYGSSKSLTTTIFNTAVGDAILAG